Protein AF-A0A2I1H301-F1 (afdb_monomer_lite)

Foldseek 3Di:
DCVVVVHPDDDDDPDPVVVVVVVVCVLQVHPDPPPPVVCVPPDDDDQDLVVLLVVDDPPARAAEDECQDPPVRDGHPCVSNVVSCVVSVHHYYYDDDDDD

Radius of gyration: 14.35 Å; chains: 1; bounding box: 32×33×35 Å

Structure (mmCIF, N/CA/C/O backbone):
data_AF-A0A2I1H301-F1
#
_entry.id   AF-A0A2I1H301-F1
#
loop_
_atom_site.group_PDB
_atom_site.id
_atom_site.type_symbol
_atom_site.label_atom_id
_atom_site.label_alt_id
_atom_site.label_comp_id
_atom_site.label_asym_id
_atom_site.label_entity_id
_atom_site.label_seq_id
_atom_site.pdbx_PDB_ins_code
_atom_site.Cartn_x
_atom_site.Cartn_y
_atom_site.Cartn_z
_atom_site.occupancy
_atom_site.B_iso_or_equiv
_atom_site.auth_seq_id
_atom_site.auth_comp_id
_atom_site.auth_asym_id
_atom_site.auth_atom_id
_atom_site.pdbx_PDB_model_num
ATOM 1 N N . MET A 1 1 ? -9.225 10.812 -16.540 1.00 72.62 1 MET A N 1
ATOM 2 C CA . MET A 1 1 ? -8.344 9.924 -15.761 1.00 72.62 1 MET A CA 1
ATOM 3 C C . MET A 1 1 ? -9.039 8.628 -15.394 1.00 72.62 1 MET A C 1
ATOM 5 O O . MET A 1 1 ? -8.509 7.604 -15.768 1.00 72.62 1 MET A O 1
ATOM 9 N N . ALA A 1 2 ? -10.249 8.667 -14.818 1.00 74.44 2 ALA A N 1
ATOM 10 C CA . ALA A 1 2 ? -10.968 7.465 -14.372 1.00 74.44 2 ALA A CA 1
ATOM 11 C C . ALA A 1 2 ? -11.041 6.377 -15.458 1.00 74.44 2 ALA A C 1
ATOM 13 O O . ALA A 1 2 ? -10.529 5.284 -15.293 1.00 74.44 2 ALA A O 1
ATOM 14 N N . ALA A 1 3 ? -11.530 6.748 -16.644 1.00 74.12 3 ALA A N 1
ATOM 15 C CA . ALA A 1 3 ? -11.637 5.840 -17.784 1.00 74.12 3 ALA A CA 1
ATOM 16 C C . ALA A 1 3 ? -10.294 5.355 -18.374 1.00 74.12 3 ALA A C 1
ATOM 18 O O . ALA A 1 3 ? -10.296 4.406 -19.146 1.00 74.12 3 ALA A O 1
ATOM 19 N N . LEU A 1 4 ? -9.165 6.013 -18.079 1.00 81.06 4 LEU A N 1
ATOM 20 C CA . LEU A 1 4 ? -7.843 5.585 -18.566 1.00 81.06 4 LEU A CA 1
ATOM 21 C C . LEU A 1 4 ? -7.217 4.513 -17.671 1.00 81.06 4 LEU A C 1
ATOM 23 O O . LEU A 1 4 ? -6.390 3.747 -18.150 1.00 81.06 4 LEU A O 1
ATOM 27 N N . GLU A 1 5 ? -7.606 4.478 -16.398 1.00 80.50 5 GLU A N 1
ATOM 28 C CA . GLU A 1 5 ? -7.127 3.507 -15.409 1.00 80.50 5 GLU A CA 1
ATOM 29 C C . GLU A 1 5 ? -8.210 2.473 -15.046 1.00 80.50 5 GLU A C 1
ATOM 31 O O . GLU A 1 5 ? -8.008 1.672 -14.148 1.00 80.50 5 GLU A O 1
ATOM 36 N N . ASP A 1 6 ? -9.342 2.471 -15.765 1.00 86.12 6 ASP A N 1
ATOM 37 C CA . ASP A 1 6 ? -10.527 1.637 -15.482 1.00 86.12 6 ASP A CA 1
ATOM 38 C C . ASP A 1 6 ? -11.083 1.824 -14.051 1.00 86.12 6 ASP A C 1
ATOM 40 O O . ASP A 1 6 ? -11.605 0.914 -13.413 1.00 86.12 6 ASP A O 1
ATOM 44 N N . GLU A 1 7 ? -10.969 3.051 -13.537 1.00 83.19 7 GLU A N 1
ATOM 45 C CA . GLU A 1 7 ? -11.341 3.427 -12.174 1.00 83.19 7 GLU A CA 1
ATOM 46 C C . GLU A 1 7 ? -12.775 3.958 -12.093 1.00 83.19 7 GLU A C 1
ATOM 48 O O . GLU A 1 7 ? -13.260 4.683 -12.970 1.00 83.19 7 GLU A O 1
ATOM 53 N N . THR A 1 8 ? -13.451 3.693 -10.972 1.00 88.94 8 THR A N 1
ATOM 54 C CA . THR A 1 8 ? -14.825 4.172 -10.750 1.00 88.94 8 THR A CA 1
ATOM 55 C C . THR A 1 8 ? -14.886 5.615 -10.247 1.00 88.94 8 THR A C 1
ATOM 57 O O . THR A 1 8 ? -15.911 6.276 -10.399 1.00 88.94 8 THR A O 1
ATOM 60 N N . ASN A 1 9 ? -13.819 6.108 -9.609 1.00 87.31 9 ASN A N 1
ATOM 61 C CA . ASN A 1 9 ? -13.774 7.419 -8.959 1.00 87.31 9 ASN A CA 1
ATOM 62 C C . ASN A 1 9 ? -12.406 8.076 -9.151 1.00 87.31 9 ASN A C 1
ATOM 64 O O . ASN A 1 9 ? -11.389 7.397 -9.206 1.00 87.31 9 ASN A O 1
ATOM 68 N N . VAL A 1 10 ? -12.370 9.411 -9.195 1.00 87.50 10 VAL A N 1
ATOM 69 C CA . VAL A 1 10 ? -11.118 10.176 -9.306 1.00 87.50 10 VAL A CA 1
ATOM 70 C C . VAL A 1 10 ? -11.136 11.395 -8.403 1.00 87.50 10 VAL A C 1
ATOM 72 O O . VAL A 1 10 ? -12.139 12.099 -8.303 1.00 87.50 10 VAL A O 1
ATOM 75 N N . ILE A 1 11 ? -9.979 11.674 -7.801 1.00 86.44 11 ILE A N 1
ATOM 76 C CA . ILE A 1 11 ? -9.716 12.872 -7.006 1.00 86.44 11 ILE A CA 1
ATOM 77 C C . ILE A 1 11 ? -8.557 13.635 -7.653 1.00 86.44 11 ILE A C 1
ATOM 79 O O . ILE A 1 11 ? -7.468 13.095 -7.831 1.00 86.44 11 ILE A O 1
ATOM 83 N N . SER A 1 12 ? -8.774 14.908 -7.985 1.00 90.19 12 SER A N 1
ATOM 84 C CA . SER A 1 12 ? -7.719 15.815 -8.453 1.00 90.19 12 SER A CA 1
ATOM 85 C C . SER A 1 12 ? -7.144 16.618 -7.288 1.00 90.19 12 SER A C 1
ATOM 87 O O . SER A 1 12 ? -7.903 17.179 -6.497 1.00 90.19 12 SER A O 1
ATOM 89 N N . THR A 1 13 ? -5.819 16.743 -7.209 1.00 88.81 13 THR A N 1
ATOM 90 C CA . THR A 1 13 ? -5.149 17.576 -6.197 1.00 88.81 13 THR A CA 1
ATOM 91 C C . THR A 1 13 ? -4.133 18.522 -6.839 1.00 88.81 13 THR A C 1
ATOM 93 O O . THR A 1 13 ? -3.843 18.420 -8.029 1.00 88.81 13 THR A O 1
ATOM 96 N N . SER A 1 14 ? -3.597 19.464 -6.060 1.00 89.06 14 SER A N 1
ATOM 97 C CA . SER A 1 14 ? -2.650 20.473 -6.549 1.00 89.06 14 SER A CA 1
ATOM 98 C C . SER A 1 14 ? -1.254 19.927 -6.876 1.00 89.06 14 SER A C 1
ATOM 100 O O . SER A 1 14 ? -0.515 20.583 -7.605 1.00 89.06 14 SER A O 1
ATOM 102 N N . SER A 1 15 ? -0.863 18.763 -6.341 1.00 87.44 15 SER A N 1
ATOM 103 C CA . SER A 1 15 ? 0.438 18.135 -6.611 1.00 87.44 15 SER A CA 1
ATOM 104 C C 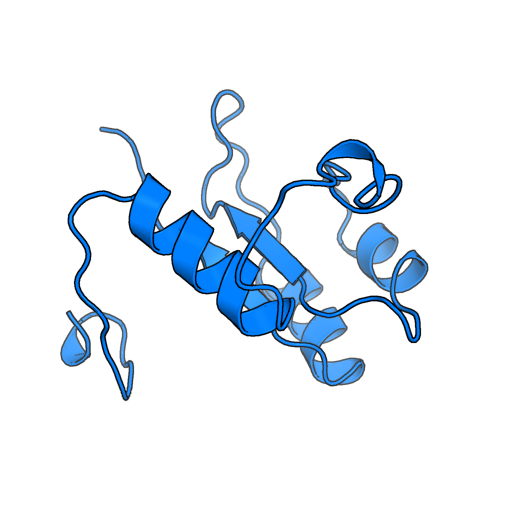. SER A 1 15 ? 0.436 16.639 -6.270 1.00 87.44 15 SER A C 1
ATOM 106 O O . SER A 1 15 ? -0.350 16.201 -5.432 1.00 87.44 15 SER A O 1
ATOM 108 N N . GLY A 1 16 ? 1.370 15.856 -6.825 1.00 80.38 16 GLY A N 1
ATOM 109 C CA . GLY A 1 16 ? 1.511 14.427 -6.487 1.00 80.38 16 GLY A CA 1
ATOM 110 C C . GLY A 1 16 ? 1.724 14.174 -4.986 1.00 80.38 16 GLY A C 1
ATOM 111 O O . GLY A 1 16 ? 1.099 13.296 -4.399 1.00 80.38 16 GLY A O 1
ATOM 112 N N . ARG A 1 17 ? 2.491 15.042 -4.310 1.00 81.44 17 ARG A N 1
ATOM 113 C CA . ARG A 1 17 ? 2.672 14.978 -2.847 1.00 81.44 17 ARG A CA 1
ATOM 114 C C . ARG A 1 17 ? 1.376 15.240 -2.079 1.00 81.44 17 ARG A C 1
ATOM 116 O O . ARG A 1 17 ? 1.188 14.704 -0.990 1.00 81.44 17 ARG A O 1
ATOM 123 N N . THR A 1 18 ? 0.481 16.057 -2.632 1.00 84.25 18 THR A N 1
ATOM 124 C CA . THR A 1 18 ? -0.846 16.292 -2.052 1.00 84.25 18 THR A CA 1
ATOM 125 C C . THR A 1 18 ? -1.719 15.048 -2.180 1.00 84.25 18 THR A C 1
ATOM 127 O O . THR A 1 18 ? -2.377 14.703 -1.204 1.00 84.25 18 THR A O 1
ATOM 130 N N . VAL A 1 19 ? -1.677 14.331 -3.313 1.00 86.12 19 VAL A N 1
ATOM 131 C CA . VAL A 1 19 ? -2.357 13.026 -3.455 1.00 86.12 19 VAL A CA 1
ATOM 132 C C . VAL A 1 19 ? -1.868 12.053 -2.386 1.00 86.12 19 VAL A C 1
ATOM 134 O O . VAL A 1 19 ? -2.682 11.509 -1.644 1.00 86.12 19 VAL A O 1
ATOM 137 N N . GLN A 1 20 ? -0.548 11.896 -2.247 1.00 81.75 20 GLN A N 1
ATOM 138 C CA . GLN A 1 20 ? 0.049 10.987 -1.266 1.00 81.75 20 GLN A CA 1
ATOM 139 C C . GLN A 1 20 ? -0.364 11.340 0.171 1.00 81.75 20 GLN A C 1
ATOM 141 O O . GLN A 1 20 ? -0.774 10.473 0.944 1.00 81.75 20 GLN A O 1
ATOM 146 N N . PHE A 1 21 ? -0.319 12.625 0.528 1.00 83.38 21 PHE A N 1
ATOM 147 C CA . PHE A 1 21 ? -0.755 13.092 1.843 1.00 83.38 21 PHE A CA 1
ATOM 148 C C . PHE A 1 21 ? -2.246 12.816 2.091 1.00 83.38 21 PHE A C 1
ATOM 150 O O . PHE A 1 21 ? -2.618 12.345 3.168 1.00 83.38 21 PHE A O 1
ATOM 157 N N . VAL A 1 22 ? -3.107 13.088 1.106 1.00 84.44 22 VAL A N 1
ATOM 158 C CA . VAL A 1 22 ? -4.555 12.848 1.203 1.00 84.44 22 VAL A CA 1
ATOM 159 C C . VAL A 1 22 ? -4.851 11.352 1.330 1.00 84.44 22 VAL A C 1
ATOM 161 O O . VAL A 1 22 ? -5.630 10.969 2.202 1.00 84.44 22 VAL A O 1
ATOM 164 N N . ALA A 1 23 ? -4.189 10.496 0.549 1.00 83.88 23 ALA A N 1
ATOM 165 C CA . ALA A 1 23 ? -4.344 9.044 0.636 1.00 83.88 23 ALA A CA 1
ATOM 166 C C . ALA A 1 23 ? -3.962 8.523 2.032 1.00 83.88 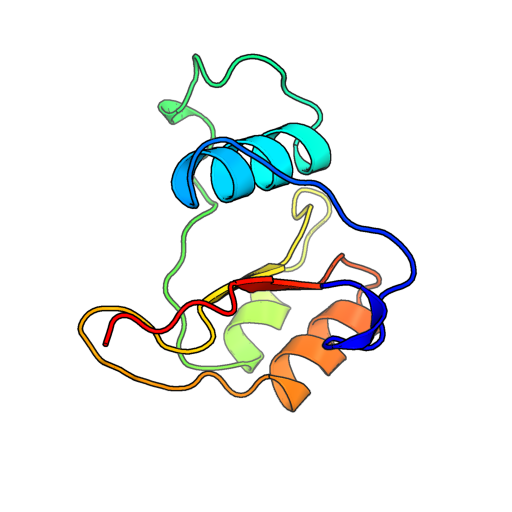23 ALA A C 1
ATOM 168 O O . ALA A 1 23 ? -4.775 7.890 2.709 1.00 83.88 23 ALA A O 1
ATOM 169 N N . ILE A 1 24 ? -2.762 8.868 2.515 1.00 80.38 24 ILE A N 1
ATOM 170 C CA . ILE A 1 24 ? -2.258 8.418 3.823 1.00 80.38 24 ILE A CA 1
ATOM 171 C C . ILE A 1 24 ? -3.137 8.932 4.968 1.00 80.38 24 ILE A C 1
ATOM 173 O O . ILE A 1 24 ? -3.461 8.168 5.881 1.00 80.38 24 ILE A O 1
ATOM 177 N N . SER A 1 25 ? -3.531 10.209 4.944 1.00 80.88 25 SER A N 1
ATOM 178 C CA . SER A 1 25 ? -4.361 10.802 6.006 1.00 80.88 25 SER A CA 1
ATOM 179 C C . SER A 1 25 ? -5.766 10.198 6.061 1.00 80.88 25 SER A C 1
ATOM 181 O O . SER A 1 25 ? -6.274 9.959 7.161 1.00 80.88 25 SER A O 1
ATOM 183 N N . THR A 1 26 ? -6.346 9.873 4.900 1.00 83.25 26 THR A N 1
ATOM 184 C CA . THR A 1 26 ? -7.654 9.210 4.787 1.00 83.25 26 THR A CA 1
ATOM 185 C C . THR A 1 26 ? -7.611 7.801 5.377 1.00 83.25 26 THR A C 1
ATOM 187 O O . THR A 1 26 ? -8.410 7.475 6.251 1.00 83.25 26 THR A O 1
ATOM 190 N N . ILE A 1 27 ? -6.628 6.984 4.985 1.00 81.69 27 ILE A N 1
ATOM 191 C CA . ILE A 1 27 ? -6.471 5.600 5.477 1.00 81.69 27 ILE A CA 1
ATOM 192 C C . ILE A 1 27 ? -6.143 5.568 6.969 1.00 81.69 27 ILE A C 1
ATOM 194 O O . ILE A 1 27 ? -6.605 4.704 7.712 1.00 81.69 27 ILE A O 1
ATOM 198 N N . SER A 1 28 ? -5.336 6.525 7.423 1.00 72.19 28 SER A N 1
ATOM 199 C CA . SER A 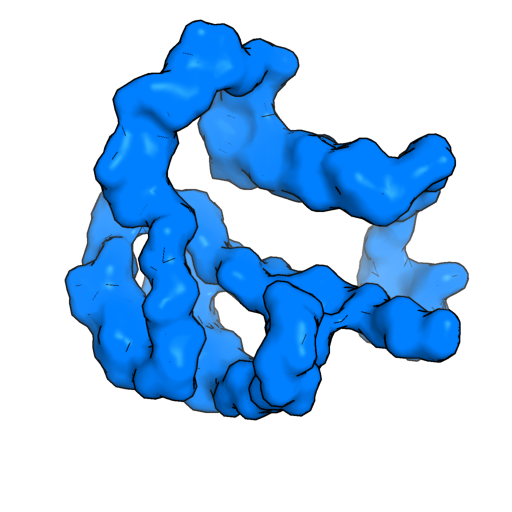1 28 ? -4.908 6.594 8.819 1.00 72.19 28 SER A CA 1
ATOM 200 C C . SER A 1 28 ? -5.981 7.166 9.749 1.00 72.19 28 SER A C 1
ATOM 202 O O . SER A 1 28 ? -5.771 7.162 10.963 1.00 72.19 28 SER A O 1
ATOM 204 N N . ASN A 1 29 ? -7.097 7.679 9.208 1.00 68.31 29 ASN A N 1
ATOM 205 C CA . ASN A 1 29 ? -8.124 8.437 9.930 1.00 68.31 29 ASN A CA 1
ATOM 206 C C . ASN A 1 29 ? -7.516 9.548 10.819 1.00 68.31 29 ASN A C 1
ATOM 208 O O . ASN A 1 29 ? -7.891 9.730 11.980 1.00 68.31 29 ASN A O 1
ATOM 212 N N . ARG A 1 30 ? -6.491 10.247 10.305 1.00 63.62 30 ARG A N 1
ATOM 213 C CA . ARG A 1 30 ? -5.737 11.273 11.046 1.00 63.62 30 ARG A CA 1
ATOM 214 C C . ARG A 1 30 ? -5.560 12.524 10.195 1.00 63.62 30 ARG A C 1
ATOM 216 O O . ARG A 1 30 ? -4.807 12.528 9.229 1.00 63.62 30 ARG A O 1
ATOM 223 N N . PHE A 1 31 ? -6.224 13.601 10.616 1.00 52.81 31 PHE A N 1
ATOM 224 C CA . PHE A 1 31 ? -6.235 14.898 9.925 1.00 52.81 31 PHE A CA 1
ATOM 225 C C . PHE A 1 31 ? -4.996 15.757 10.202 1.00 52.81 31 PHE A C 1
ATOM 227 O O . PHE A 1 31 ? -4.682 16.695 9.478 1.00 52.81 31 PHE A O 1
ATOM 234 N N . THR A 1 32 ? -4.273 15.439 11.270 1.00 50.66 32 THR A N 1
ATOM 235 C CA . THR A 1 32 ? -2.998 16.057 11.591 1.00 50.66 32 THR A CA 1
ATOM 236 C C . THR A 1 32 ? -1.980 14.921 11.753 1.00 50.66 32 THR A C 1
ATOM 238 O O . THR A 1 32 ? -2.219 13.939 12.461 1.00 50.66 32 THR A O 1
ATOM 241 N N . LEU A 1 33 ? -0.809 15.067 11.125 1.00 57.75 33 LEU A N 1
ATOM 242 C CA . LEU A 1 33 ? 0.374 14.214 11.313 1.00 57.75 33 LEU A CA 1
ATOM 243 C C . LEU A 1 33 ? 1.356 14.773 12.388 1.00 57.75 33 LEU A C 1
ATOM 245 O O . LEU A 1 33 ? 2.564 14.630 12.212 1.00 57.75 33 LEU A O 1
ATOM 249 N N . PRO A 1 34 ? 0.954 15.417 13.515 1.00 45.88 34 PRO A N 1
ATOM 250 C CA . PRO A 1 34 ? 1.882 16.118 14.403 1.00 45.88 34 PRO A CA 1
ATOM 251 C C . PRO A 1 34 ? 2.700 15.143 15.262 1.00 45.88 34 PRO A C 1
ATOM 253 O O . PRO A 1 34 ? 3.522 15.557 16.069 1.00 45.88 34 PRO A O 1
ATOM 256 N N . LYS A 1 35 ? 2.503 13.831 15.087 1.00 46.16 35 LYS A N 1
ATOM 257 C CA . LYS A 1 35 ? 3.357 12.786 15.646 1.00 46.16 35 LYS A CA 1
ATOM 258 C C . LYS A 1 35 ? 3.921 11.909 14.530 1.00 46.16 35 LYS A C 1
ATOM 260 O O . LYS A 1 35 ? 3.698 10.697 14.526 1.00 46.16 35 LYS A O 1
ATOM 265 N N . LEU A 1 36 ? 4.696 12.507 13.624 1.00 47.84 36 LEU A N 1
ATOM 266 C CA . LEU A 1 36 ? 5.569 11.768 12.701 1.00 47.84 36 LEU A CA 1
ATOM 267 C C . LEU A 1 36 ? 6.492 10.780 13.458 1.00 47.84 36 LEU A C 1
ATOM 269 O O . LEU A 1 36 ? 6.885 9.760 12.912 1.00 47.84 36 LEU A O 1
ATOM 273 N N . GLY A 1 37 ? 6.744 11.013 14.755 1.00 40.88 37 GLY A N 1
ATOM 274 C CA . GLY A 1 37 ? 7.453 10.083 15.645 1.00 40.88 37 GLY A CA 1
ATOM 275 C C . GLY A 1 37 ? 6.659 8.853 16.122 1.00 40.88 37 GLY A C 1
ATOM 276 O O . GLY A 1 37 ? 7.251 7.956 16.706 1.00 40.88 37 GLY A O 1
ATOM 277 N N . SER A 1 38 ? 5.340 8.776 15.888 1.00 43.25 38 SER A N 1
ATOM 278 C CA . SER A 1 38 ? 4.506 7.609 16.254 1.00 43.25 38 SER A CA 1
ATOM 279 C C . SER A 1 38 ? 4.092 6.732 15.066 1.00 43.25 38 SER A C 1
ATOM 281 O O . SER A 1 38 ? 3.427 5.720 15.263 1.00 43.25 38 SER A O 1
ATOM 283 N N . MET A 1 39 ? 4.556 7.052 13.850 1.00 49.31 39 MET A N 1
ATOM 284 C CA . MET A 1 39 ? 4.625 6.098 12.730 1.00 49.31 39 MET A CA 1
ATOM 285 C C . MET A 1 39 ? 5.872 5.201 12.836 1.00 49.31 39 MET A C 1
ATOM 287 O O . MET A 1 39 ? 6.399 4.751 11.820 1.00 49.31 39 MET A O 1
ATOM 291 N N . SER A 1 40 ? 6.343 4.933 14.058 1.00 42.91 40 SER A N 1
ATOM 292 C CA . SER A 1 40 ? 7.641 4.324 14.382 1.00 42.91 40 SER A CA 1
ATOM 293 C C . SER A 1 40 ? 7.896 2.942 13.760 1.00 42.91 40 SER A C 1
ATOM 295 O O . SER A 1 40 ? 9.010 2.443 13.864 1.00 42.91 40 SER A O 1
ATOM 297 N N . ASN A 1 41 ? 6.909 2.332 13.090 1.00 47.03 41 ASN A N 1
ATOM 298 C CA 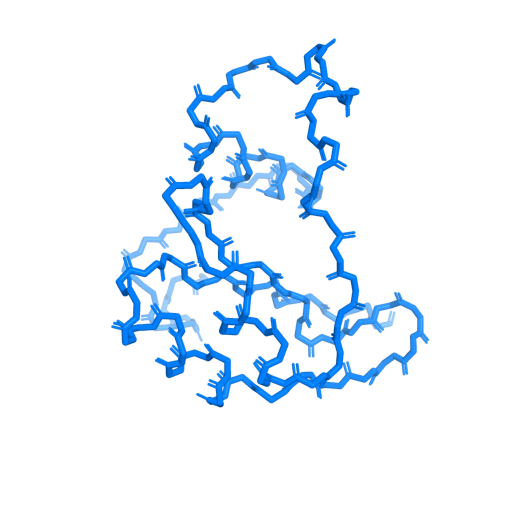. ASN A 1 41 ? 7.007 0.984 12.528 1.00 47.03 41 ASN A CA 1
ATOM 299 C C . ASN A 1 41 ? 6.745 0.852 11.010 1.00 47.03 41 ASN A C 1
ATOM 301 O O . ASN A 1 41 ? 6.763 -0.276 10.526 1.00 47.03 41 ASN A O 1
ATOM 305 N N . SER A 1 42 ? 6.486 1.919 10.243 1.00 55.38 42 SER A N 1
ATOM 306 C CA . SER A 1 42 ? 5.573 1.749 9.081 1.00 55.38 42 SER A CA 1
ATOM 307 C C . SER A 1 42 ? 6.104 2.087 7.684 1.00 55.38 42 SER A C 1
ATOM 309 O O . SER A 1 42 ? 5.332 2.021 6.736 1.00 55.38 42 SER A O 1
ATOM 311 N N . PHE A 1 43 ? 7.385 2.417 7.517 1.00 57.12 43 PHE A N 1
ATOM 312 C CA . PHE A 1 43 ? 7.994 2.536 6.185 1.00 57.12 43 PHE A CA 1
ATOM 313 C C . PHE A 1 43 ? 9.185 1.592 6.100 1.00 57.12 43 PHE A C 1
ATOM 315 O O . PHE A 1 43 ? 10.321 1.965 6.391 1.00 57.12 43 PHE A O 1
ATOM 322 N N . LYS A 1 44 ? 8.903 0.332 5.763 1.00 63.50 44 LYS A N 1
ATOM 323 C CA . LYS A 1 44 ? 9.933 -0.646 5.422 1.00 63.50 44 LYS A CA 1
ATOM 324 C C . LYS A 1 44 ? 10.001 -0.758 3.911 1.00 63.50 44 LYS A C 1
ATOM 326 O O . LYS A 1 44 ? 9.021 -1.095 3.256 1.00 63.50 44 LYS A O 1
ATOM 331 N N . VAL A 1 45 ? 11.171 -0.440 3.381 1.00 65.44 45 VAL A N 1
ATOM 332 C CA . VAL A 1 45 ? 11.506 -0.674 1.983 1.00 65.44 45 VAL A CA 1
ATOM 333 C C . VAL A 1 45 ? 11.824 -2.159 1.867 1.00 65.44 45 VAL A C 1
ATOM 335 O O . VAL A 1 45 ? 12.839 -2.603 2.394 1.00 65.44 45 VAL A O 1
ATOM 338 N N . MET A 1 46 ? 10.925 -2.912 1.243 1.00 73.19 46 MET A N 1
ATOM 339 C CA . MET A 1 46 ? 11.062 -4.354 1.025 1.00 73.19 46 MET A CA 1
ATOM 340 C C . MET A 1 46 ? 11.089 -4.623 -0.476 1.00 73.19 46 MET A C 1
ATOM 342 O O . MET A 1 46 ? 10.482 -3.874 -1.251 1.00 73.19 46 MET A O 1
ATOM 346 N N . ASP A 1 47 ? 11.822 -5.658 -0.867 1.00 74.00 47 ASP A N 1
ATOM 347 C CA . ASP A 1 47 ? 11.906 -6.126 -2.255 1.00 74.00 47 ASP A CA 1
ATOM 348 C C . ASP A 1 47 ? 11.290 -7.527 -2.416 1.00 74.00 47 ASP A C 1
ATOM 350 O O . ASP A 1 47 ? 10.865 -7.874 -3.513 1.00 74.00 47 ASP A O 1
ATOM 354 N N . ASP A 1 48 ? 11.189 -8.301 -1.330 1.00 82.44 48 ASP A N 1
ATOM 355 C CA . ASP A 1 48 ? 10.591 -9.637 -1.311 1.00 82.44 48 ASP A CA 1
ATOM 356 C C . ASP A 1 48 ? 9.099 -9.569 -0.911 1.00 82.44 48 ASP A C 1
ATOM 358 O O . ASP A 1 48 ? 8.781 -9.102 0.192 1.00 82.44 48 ASP A O 1
ATOM 362 N N . PRO A 1 49 ? 8.169 -10.038 -1.768 1.00 84.38 49 PRO A N 1
ATOM 363 C CA . PRO A 1 49 ? 6.744 -10.126 -1.455 1.00 84.38 49 PRO A CA 1
ATOM 364 C C . PRO A 1 49 ? 6.430 -10.877 -0.153 1.00 84.38 49 PRO A C 1
ATOM 366 O O . PRO A 1 49 ? 5.511 -10.488 0.570 1.00 84.38 49 PRO A O 1
ATOM 369 N N . GLU A 1 50 ? 7.194 -11.912 0.209 1.00 85.19 50 GLU A N 1
ATOM 370 C CA . GLU A 1 50 ? 6.916 -12.703 1.416 1.00 85.19 50 GLU A CA 1
ATOM 371 C C . GLU A 1 50 ? 7.146 -11.921 2.718 1.00 85.19 50 GLU A C 1
ATOM 373 O O . GLU A 1 50 ? 6.562 -12.236 3.762 1.00 85.19 50 GLU A O 1
ATOM 378 N N . GLU A 1 51 ? 7.970 -10.871 2.688 1.00 84.62 51 GLU A N 1
ATOM 379 C CA . GLU A 1 51 ? 8.175 -10.008 3.851 1.00 84.62 51 GLU A CA 1
ATOM 380 C C . GLU A 1 51 ? 6.919 -9.204 4.204 1.00 84.62 51 GLU A C 1
ATOM 382 O O . GLU A 1 51 ? 6.686 -8.928 5.385 1.00 84.62 51 GLU A O 1
ATOM 387 N N . PHE A 1 52 ? 6.059 -8.908 3.222 1.00 83.75 52 PHE A N 1
ATOM 388 C CA . PHE A 1 52 ? 4.792 -8.218 3.463 1.00 83.75 52 PHE A CA 1
ATOM 389 C C . PHE A 1 52 ? 3.870 -9.058 4.344 1.00 83.75 52 PHE A C 1
ATOM 391 O O . PHE A 1 52 ? 3.328 -8.535 5.317 1.00 83.75 52 PHE A O 1
ATOM 398 N N . ALA A 1 53 ? 3.767 -10.365 4.082 1.00 85.00 53 ALA A N 1
ATOM 399 C CA . ALA A 1 53 ? 2.929 -11.273 4.865 1.00 85.00 53 ALA A CA 1
ATOM 400 C C . ALA A 1 53 ? 3.311 -11.287 6.357 1.00 85.00 53 ALA A C 1
ATOM 402 O O . ALA A 1 53 ? 2.446 -11.360 7.226 1.00 85.00 53 ALA A O 1
ATOM 403 N N . LYS A 1 54 ? 4.605 -11.136 6.671 1.00 86.62 54 LYS A N 1
ATOM 404 C CA . LYS A 1 54 ? 5.125 -11.111 8.052 1.00 86.62 54 LYS A CA 1
ATOM 405 C C . LYS A 1 54 ? 4.778 -9.823 8.807 1.00 86.62 54 LYS A C 1
ATOM 407 O O . LYS A 1 54 ? 4.843 -9.800 10.035 1.00 86.62 54 LYS A O 1
ATOM 412 N N . LEU A 1 55 ? 4.460 -8.741 8.095 1.00 84.31 55 LEU A N 1
ATOM 413 C CA . LEU A 1 55 ? 4.128 -7.442 8.687 1.00 84.31 55 LEU A CA 1
ATOM 414 C C . LEU A 1 55 ? 2.623 -7.212 8.834 1.00 84.31 55 LEU A C 1
ATOM 416 O O . LEU A 1 55 ? 2.225 -6.235 9.473 1.00 84.31 55 LEU A O 1
ATOM 420 N N . ILE A 1 56 ? 1.798 -8.103 8.283 1.00 86.19 56 ILE A N 1
ATOM 421 C CA . ILE A 1 56 ? 0.345 -8.048 8.414 1.00 86.19 56 ILE A CA 1
ATOM 422 C C . ILE A 1 56 ? -0.044 -8.297 9.870 1.00 86.19 56 ILE A C 1
ATOM 424 O O . ILE A 1 56 ? 0.284 -9.317 10.470 1.00 86.19 56 ILE A O 1
ATOM 428 N N . ASN A 1 57 ? -0.730 -7.318 10.454 1.00 83.81 57 ASN A N 1
ATOM 429 C CA . ASN A 1 57 ? -1.256 -7.358 11.813 1.00 83.81 57 ASN A CA 1
ATOM 430 C C . ASN A 1 57 ? -2.470 -6.421 11.932 1.00 83.81 57 ASN A C 1
ATOM 432 O O . ASN A 1 57 ? -2.800 -5.688 11.002 1.00 83.81 57 ASN A O 1
ATOM 436 N N . ASP A 1 58 ? -3.099 -6.405 13.103 1.00 84.50 58 ASP A N 1
ATOM 437 C CA . ASP A 1 58 ? -4.267 -5.583 13.451 1.00 84.50 58 ASP A CA 1
ATOM 438 C C . ASP A 1 58 ? -4.052 -4.061 13.299 1.00 84.50 58 ASP A C 1
ATOM 440 O O . ASP A 1 58 ? -5.003 -3.281 13.133 1.00 84.50 58 ASP A O 1
ATOM 444 N N . LYS A 1 59 ? -2.792 -3.616 13.339 1.00 82.12 59 LYS A N 1
ATOM 445 C CA . LYS A 1 59 ? -2.401 -2.211 13.176 1.00 82.12 59 LYS A CA 1
ATOM 446 C C . LYS A 1 59 ? -2.117 -1.838 11.725 1.00 82.12 59 LYS A C 1
ATOM 448 O O . LYS A 1 59 ? -2.145 -0.642 11.428 1.00 82.12 59 LYS A O 1
ATOM 453 N N . LEU A 1 60 ? -1.856 -2.798 10.835 1.00 84.12 60 LEU A N 1
ATOM 454 C CA . LEU A 1 60 ? -1.611 -2.520 9.422 1.00 84.12 60 LEU A CA 1
ATOM 455 C C . LEU A 1 60 ? -2.910 -2.033 8.764 1.00 84.12 60 LEU A C 1
ATOM 457 O O . LEU A 1 60 ? -3.947 -2.682 8.866 1.00 84.12 60 LEU A O 1
ATOM 461 N N . LYS A 1 61 ? -2.866 -0.855 8.130 1.00 83.75 61 LYS A N 1
ATOM 462 C CA . LYS A 1 61 ? -4.053 -0.212 7.531 1.00 83.75 61 LYS A CA 1
ATOM 463 C C . LYS A 1 61 ? -4.093 -0.247 6.009 1.00 83.75 61 LYS A C 1
ATOM 465 O O . LYS A 1 61 ? -5.179 -0.171 5.453 1.00 83.75 61 LYS A O 1
ATOM 470 N N . ALA A 1 62 ? -2.940 -0.337 5.358 1.00 85.62 62 ALA A N 1
ATOM 471 C CA . ALA A 1 62 ? -2.812 -0.471 3.913 1.00 85.62 62 ALA A CA 1
ATOM 472 C C . ALA A 1 62 ? -1.395 -0.935 3.564 1.00 85.62 62 ALA A C 1
ATOM 474 O O . ALA A 1 62 ? -0.464 -0.742 4.353 1.00 85.62 62 ALA A O 1
ATOM 475 N N . ILE A 1 63 ? -1.240 -1.484 2.364 1.00 86.69 63 ILE A N 1
ATOM 476 C CA . ILE A 1 63 ? 0.048 -1.657 1.694 1.00 86.69 63 ILE A CA 1
ATOM 477 C C . ILE A 1 63 ? 0.151 -0.581 0.611 1.00 86.69 63 ILE A C 1
ATOM 479 O O . ILE A 1 63 ? -0.756 -0.421 -0.202 1.00 86.69 63 ILE A O 1
ATOM 483 N N . TYR A 1 64 ? 1.257 0.159 0.625 1.00 84.88 64 TYR A N 1
ATOM 484 C CA . TYR A 1 64 ? 1.555 1.235 -0.317 1.00 84.88 64 TYR A CA 1
ATOM 485 C C . TYR A 1 64 ? 2.865 0.939 -1.041 1.00 84.88 64 TYR A C 1
ATOM 487 O O . TYR A 1 64 ? 3.853 0.595 -0.385 1.00 84.88 64 TYR A O 1
ATOM 495 N N . PHE A 1 65 ? 2.898 1.110 -2.360 1.00 82.19 65 PHE A N 1
ATOM 496 C CA . PHE A 1 65 ? 4.120 0.975 -3.148 1.00 82.19 65 PHE A CA 1
ATOM 497 C C . PHE A 1 65 ? 4.158 1.969 -4.315 1.00 82.19 65 PHE A C 1
ATOM 499 O O . PHE A 1 65 ? 3.127 2.440 -4.787 1.00 82.19 65 PHE A O 1
ATOM 506 N N . GLU A 1 66 ? 5.366 2.247 -4.798 1.00 80.38 66 GLU A N 1
ATOM 507 C CA . GLU A 1 66 ? 5.616 2.988 -6.038 1.00 80.38 66 GLU A CA 1
ATOM 508 C C . GLU A 1 66 ? 5.829 1.990 -7.181 1.00 80.38 66 GLU A C 1
ATOM 510 O O . GLU A 1 66 ? 6.605 1.042 -7.025 1.00 80.38 66 GLU A O 1
ATOM 515 N N . SER A 1 67 ? 5.160 2.187 -8.323 1.00 77.44 67 SER A N 1
ATOM 516 C CA . SER A 1 67 ? 5.263 1.278 -9.477 1.00 77.44 67 SER A CA 1
ATOM 517 C C . SER A 1 67 ? 6.683 1.212 -10.056 1.00 77.44 67 SER A C 1
ATOM 519 O O . SER A 1 67 ? 7.117 0.174 -10.549 1.00 77.44 67 SER A O 1
ATOM 521 N N . MET A 1 68 ? 7.440 2.301 -9.930 1.00 78.81 68 MET A N 1
ATOM 522 C CA . MET A 1 68 ? 8.882 2.342 -10.143 1.00 78.81 68 MET A CA 1
ATOM 523 C C . MET A 1 68 ? 9.526 3.138 -9.021 1.00 78.81 68 MET A C 1
ATOM 525 O O . MET A 1 68 ? 9.316 4.344 -8.902 1.00 78.81 68 MET A O 1
ATOM 529 N N . ARG A 1 69 ? 10.349 2.473 -8.211 1.00 68.88 69 ARG A N 1
ATOM 530 C CA . ARG A 1 69 ? 10.972 3.128 -7.060 1.00 68.88 69 ARG A CA 1
ATOM 531 C C . ARG A 1 69 ? 12.058 4.103 -7.505 1.00 68.88 69 ARG A C 1
ATOM 533 O O . ARG A 1 69 ? 13.040 3.712 -8.135 1.00 68.88 69 ARG A O 1
ATOM 540 N N . ASN A 1 70 ? 11.978 5.352 -7.077 1.00 69.12 70 ASN A N 1
ATOM 541 C CA . ASN A 1 70 ? 13.073 6.307 -7.251 1.00 69.12 70 ASN A CA 1
ATOM 542 C C . ASN A 1 70 ? 14.098 6.141 -6.102 1.00 69.12 70 ASN A C 1
ATOM 544 O O . ASN A 1 70 ? 13.678 6.093 -4.943 1.00 69.12 70 ASN A O 1
ATOM 548 N N . PRO A 1 71 ? 15.428 6.025 -6.337 1.00 71.62 71 PRO A N 1
ATOM 549 C CA . PRO A 1 71 ? 16.185 6.143 -7.597 1.00 71.62 71 PRO A CA 1
ATOM 550 C C . PRO A 1 71 ? 16.616 4.815 -8.234 1.00 71.62 71 PRO A C 1
ATOM 552 O O . PRO A 1 71 ? 17.387 4.815 -9.189 1.00 71.62 71 PRO A O 1
ATOM 555 N N . LYS A 1 72 ? 16.204 3.673 -7.677 1.00 71.12 72 LYS A N 1
ATOM 556 C CA . LYS A 1 72 ? 16.685 2.352 -8.118 1.00 71.12 72 LYS A CA 1
ATOM 557 C C . LYS A 1 72 ? 15.965 1.820 -9.363 1.00 71.12 72 LYS A C 1
ATOM 559 O O . LYS A 1 72 ? 16.445 0.857 -9.948 1.00 71.12 72 LYS A O 1
ATOM 564 N N . PHE A 1 73 ? 14.837 2.424 -9.737 1.00 73.00 73 PHE A N 1
ATOM 565 C CA . PHE A 1 73 ? 13.962 2.041 -10.847 1.00 73.00 73 PHE A CA 1
ATOM 566 C C . PHE A 1 73 ? 13.575 0.554 -10.843 1.00 73.00 73 PHE A C 1
ATOM 568 O O . PHE A 1 73 ? 13.324 -0.027 -11.896 1.00 73.00 73 PHE A O 1
ATOM 575 N N . ASN A 1 74 ? 13.529 -0.081 -9.666 1.00 78.94 74 ASN A N 1
ATOM 576 C CA . ASN A 1 74 ? 13.048 -1.450 -9.560 1.00 78.94 74 ASN A CA 1
ATOM 577 C C . ASN A 1 74 ? 11.519 -1.476 -9.591 1.00 78.94 74 ASN A C 1
ATOM 579 O O . ASN A 1 74 ? 10.863 -0.594 -9.032 1.00 78.94 74 ASN A O 1
ATOM 583 N N . ILE A 1 75 ? 10.987 -2.499 -10.256 1.00 81.12 75 ILE A N 1
ATOM 584 C CA . ILE A 1 75 ? 9.556 -2.763 -10.392 1.00 81.12 75 ILE A CA 1
ATOM 585 C C . ILE A 1 75 ? 9.204 -3.853 -9.369 1.00 81.12 75 ILE A C 1
ATOM 587 O O . ILE A 1 75 ? 9.748 -4.955 -9.471 1.00 81.12 75 ILE A O 1
ATOM 591 N N . PRO A 1 76 ? 8.370 -3.557 -8.359 1.00 80.50 76 PRO A N 1
ATOM 592 C CA . PRO A 1 76 ? 7.871 -4.562 -7.423 1.00 80.50 76 PRO A CA 1
ATOM 593 C C . PRO A 1 76 ? 7.007 -5.629 -8.113 1.00 80.50 76 PRO A C 1
ATOM 595 O O . PRO A 1 76 ? 6.353 -5.352 -9.115 1.00 80.50 76 PRO A O 1
ATOM 598 N N . ASP A 1 77 ? 6.942 -6.832 -7.540 1.00 87.00 77 ASP A N 1
ATOM 599 C CA . ASP A 1 77 ? 6.007 -7.874 -7.983 1.00 87.00 77 ASP A CA 1
ATOM 600 C C . ASP A 1 77 ? 4.577 -7.547 -7.509 1.00 87.00 77 ASP A C 1
ATOM 602 O O . ASP A 1 77 ? 4.161 -7.890 -6.398 1.00 87.00 77 ASP A O 1
ATOM 606 N N . PHE A 1 78 ? 3.831 -6.815 -8.340 1.00 86.50 78 PHE A N 1
ATOM 607 C CA . PHE A 1 78 ? 2.487 -6.338 -8.001 1.00 86.50 78 PHE A CA 1
ATOM 608 C C . PHE A 1 78 ? 1.481 -7.468 -7.798 1.00 86.50 78 PHE A C 1
ATOM 610 O O . PHE A 1 78 ? 0.588 -7.336 -6.963 1.00 86.50 78 PHE A O 1
ATOM 617 N N . GLU A 1 79 ? 1.611 -8.564 -8.546 1.00 88.94 79 GLU A N 1
ATOM 618 C CA . GLU A 1 79 ? 0.673 -9.684 -8.471 1.00 88.94 79 GLU A CA 1
ATOM 619 C C . GLU A 1 79 ? 0.847 -10.442 -7.157 1.00 88.94 79 GLU A C 1
ATOM 621 O O . GLU A 1 79 ? -0.136 -10.691 -6.452 1.00 88.94 79 GLU A O 1
ATOM 626 N N . ALA A 1 80 ? 2.093 -10.749 -6.781 1.00 90.31 80 ALA A N 1
ATOM 627 C CA . ALA A 1 80 ? 2.379 -11.440 -5.530 1.00 90.31 80 ALA A CA 1
ATOM 628 C C . ALA A 1 80 ? 1.963 -10.600 -4.313 1.00 90.31 80 ALA A C 1
ATOM 630 O O . ALA A 1 80 ? 1.288 -11.102 -3.410 1.00 90.31 80 ALA A O 1
ATOM 631 N N . ILE A 1 81 ? 2.310 -9.308 -4.301 1.00 87.88 81 ILE A N 1
ATOM 632 C CA . ILE A 1 81 ? 1.972 -8.415 -3.185 1.00 87.88 81 ILE A CA 1
ATOM 633 C C . ILE A 1 81 ? 0.459 -8.150 -3.142 1.00 87.88 81 ILE A C 1
ATOM 635 O O . ILE A 1 81 ? -0.137 -8.177 -2.064 1.00 87.88 81 ILE A O 1
ATOM 639 N N . GLY A 1 82 ? -0.180 -7.948 -4.299 1.00 90.06 82 GLY A N 1
ATOM 640 C CA . GLY A 1 82 ? -1.624 -7.745 -4.404 1.00 90.06 82 GLY A CA 1
ATOM 641 C C . GLY A 1 82 ? -2.411 -8.951 -3.896 1.00 90.06 82 GLY A C 1
ATOM 642 O O . GLY A 1 82 ? -3.363 -8.786 -3.135 1.00 90.06 82 GLY A O 1
ATOM 643 N N . LYS A 1 83 ? -1.965 -10.174 -4.215 1.00 92.56 83 LYS A N 1
ATOM 644 C CA . LYS A 1 83 ? -2.558 -11.401 -3.671 1.00 92.56 83 LYS A CA 1
ATOM 645 C C . LYS A 1 83 ? -2.459 -11.452 -2.146 1.00 92.56 83 LYS A C 1
ATOM 647 O O . LYS A 1 83 ? -3.466 -11.683 -1.489 1.00 92.56 83 LYS A O 1
ATOM 652 N N . ILE A 1 84 ? -1.283 -11.171 -1.581 1.00 91.00 84 ILE A N 1
ATOM 653 C CA . ILE A 1 84 ? -1.074 -11.130 -0.123 1.00 91.00 84 ILE A CA 1
ATOM 654 C C . ILE A 1 84 ? -1.997 -10.095 0.542 1.00 91.00 84 ILE A C 1
ATOM 656 O O . ILE A 1 84 ? -2.583 -10.366 1.591 1.00 91.00 84 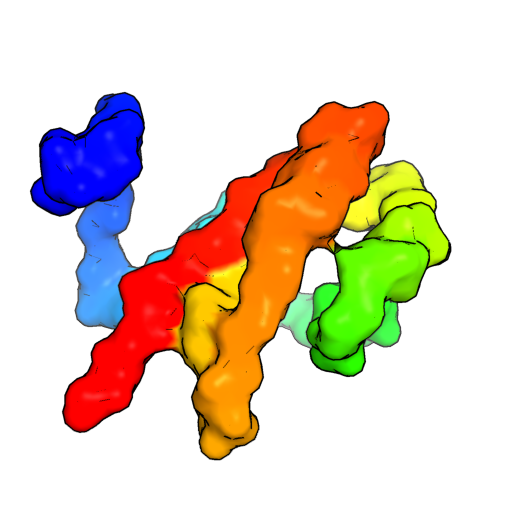ILE A O 1
ATOM 660 N N . ALA A 1 85 ? -2.147 -8.915 -0.067 1.00 89.94 85 ALA A N 1
ATOM 661 C CA . ALA A 1 85 ? -3.025 -7.861 0.434 1.00 89.94 85 ALA A CA 1
ATOM 662 C C . ALA A 1 85 ? -4.503 -8.284 0.411 1.00 89.94 85 ALA A C 1
ATOM 664 O O . ALA A 1 85 ? -5.208 -8.119 1.409 1.00 89.94 85 ALA A O 1
ATOM 665 N N . HIS A 1 86 ? -4.956 -8.865 -0.704 1.00 92.31 86 HIS A N 1
ATOM 666 C CA . HIS A 1 86 ? -6.330 -9.331 -0.882 1.00 92.31 86 HIS A CA 1
ATOM 667 C C . HIS A 1 86 ? -6.669 -10.508 0.037 1.00 92.31 86 HIS A C 1
ATOM 669 O O . HIS A 1 86 ? -7.718 -10.479 0.679 1.00 92.31 86 HIS A O 1
ATOM 675 N N . ASP A 1 87 ? -5.769 -11.487 0.168 1.00 92.38 87 ASP A N 1
ATOM 676 C CA . ASP A 1 87 ? -5.933 -12.638 1.066 1.00 92.38 87 ASP A CA 1
ATOM 677 C C . ASP A 1 87 ? -6.064 -12.188 2.535 1.00 92.38 87 ASP A C 1
ATOM 679 O O . ASP A 1 87 ? -6.787 -12.801 3.321 1.00 92.38 87 ASP A O 1
ATOM 683 N N . ALA A 1 88 ? -5.412 -11.080 2.904 1.00 89.75 88 ALA A N 1
ATOM 684 C CA . ALA A 1 88 ? -5.508 -10.474 4.231 1.00 89.75 88 ALA A CA 1
ATOM 685 C C . ALA A 1 88 ? -6.645 -9.444 4.387 1.00 89.75 88 ALA A C 1
ATOM 687 O O . ALA A 1 88 ? -6.858 -8.939 5.491 1.00 89.75 88 ALA A O 1
ATOM 688 N N . GLY A 1 89 ? -7.363 -9.105 3.311 1.00 90.31 89 GLY A N 1
ATOM 689 C CA . GLY A 1 89 ? -8.426 -8.095 3.320 1.00 90.31 89 GLY A CA 1
ATOM 690 C C . GLY A 1 89 ? -7.937 -6.665 3.588 1.00 90.31 89 GLY A C 1
ATOM 691 O O . GLY A 1 89 ? -8.681 -5.858 4.147 1.00 90.31 89 GLY A O 1
ATOM 692 N N . ILE A 1 90 ? -6.688 -6.348 3.231 1.00 89.50 90 ILE A N 1
ATOM 693 C CA . ILE A 1 90 ? -6.063 -5.040 3.474 1.00 89.50 90 ILE A CA 1
ATOM 694 C C . ILE A 1 90 ? -6.018 -4.231 2.168 1.00 89.50 90 ILE A C 1
ATOM 696 O O . ILE A 1 90 ? -5.684 -4.787 1.124 1.00 89.50 90 ILE A O 1
ATOM 700 N N . PRO A 1 91 ? -6.302 -2.912 2.202 1.00 89.62 91 PRO A N 1
ATOM 701 C CA . PRO A 1 91 ? -6.175 -2.049 1.030 1.00 89.62 91 PRO A CA 1
ATOM 702 C C . PRO A 1 91 ? -4.780 -2.104 0.387 1.00 89.62 91 PRO A C 1
ATOM 704 O O . PRO A 1 91 ? -3.766 -1.963 1.078 1.00 89.62 91 PRO A O 1
ATOM 707 N N . PHE A 1 92 ? -4.746 -2.243 -0.939 1.00 89.38 92 PHE A N 1
ATOM 708 C CA . PHE A 1 92 ? -3.538 -2.251 -1.765 1.00 89.38 92 PHE A CA 1
ATOM 709 C C . PHE A 1 92 ? -3.502 -0.998 -2.646 1.00 89.38 92 PHE A C 1
ATOM 711 O O . PHE A 1 92 ? -4.454 -0.737 -3.377 1.00 89.38 92 PHE A O 1
ATOM 718 N N . ILE A 1 93 ? -2.443 -0.190 -2.535 1.00 88.56 93 ILE A N 1
ATOM 719 C CA . ILE A 1 93 ? -2.359 1.135 -3.168 1.00 88.56 93 ILE A CA 1
ATOM 720 C C . ILE A 1 93 ? -1.080 1.244 -3.985 1.00 88.56 93 ILE A C 1
ATOM 722 O O . ILE A 1 93 ? 0.021 1.107 -3.445 1.00 88.56 93 ILE A O 1
ATOM 726 N N . ALA A 1 94 ? -1.255 1.559 -5.266 1.00 86.69 94 ALA A N 1
ATOM 727 C CA . ALA A 1 94 ? -0.189 1.765 -6.230 1.00 86.69 94 ALA A CA 1
ATOM 728 C C . ALA A 1 94 ? -0.014 3.259 -6.533 1.00 86.69 94 ALA A C 1
ATOM 730 O O . ALA A 1 94 ? -0.947 3.920 -6.986 1.00 86.69 94 ALA A O 1
ATOM 731 N N . GLU A 1 95 ? 1.187 3.798 -6.335 1.00 84.38 95 GLU A N 1
ATOM 732 C CA . GLU A 1 95 ? 1.566 5.089 -6.905 1.00 84.38 95 GLU A CA 1
ATOM 733 C C . GLU A 1 95 ? 2.114 4.867 -8.317 1.00 84.38 95 GLU A C 1
ATOM 735 O O . GLU A 1 95 ? 3.222 4.359 -8.500 1.00 84.38 95 GLU A O 1
ATOM 740 N N . ASN A 1 96 ? 1.321 5.252 -9.319 1.00 81.44 96 ASN A N 1
ATOM 741 C CA . ASN A 1 96 ? 1.671 5.120 -10.728 1.00 81.44 96 ASN A CA 1
ATOM 742 C C . ASN A 1 96 ? 2.272 6.422 -11.282 1.00 81.44 96 ASN A C 1
ATOM 744 O O . ASN A 1 96 ? 1.636 7.146 -12.048 1.00 81.44 96 ASN A O 1
ATOM 748 N N . ILE A 1 97 ? 3.493 6.757 -10.854 1.00 70.94 97 ILE A N 1
ATOM 749 C CA . ILE A 1 97 ? 4.205 7.957 -11.314 1.00 70.94 97 ILE A CA 1
ATOM 750 C C . ILE A 1 97 ? 5.592 7.571 -11.826 1.00 70.94 97 ILE A C 1
ATOM 752 O O . ILE A 1 97 ? 6.428 7.052 -11.095 1.00 70.94 97 ILE A O 1
ATOM 756 N N . CYS A 1 98 ? 5.850 7.882 -13.096 1.00 56.66 98 CYS A N 1
ATOM 757 C CA . CYS A 1 98 ? 7.172 7.811 -13.704 1.00 56.66 98 CYS A CA 1
ATOM 758 C C . CYS A 1 98 ? 7.683 9.234 -13.937 1.00 56.66 98 CYS A C 1
ATOM 760 O O . CYS A 1 98 ? 7.052 10.001 -14.669 1.00 56.66 98 CYS A O 1
ATOM 762 N N . TYR A 1 99 ? 8.816 9.597 -13.332 1.00 54.03 99 TYR A N 1
ATOM 763 C CA . TYR A 1 99 ? 9.539 10.799 -13.743 1.00 54.03 99 TYR A CA 1
ATOM 764 C C . TYR A 1 99 ? 10.195 10.510 -15.092 1.00 54.03 99 TYR A C 1
ATOM 766 O O . TYR A 1 99 ? 10.996 9.582 -15.206 1.00 54.03 99 TYR A O 1
ATOM 774 N N . ARG A 1 100 ? 9.813 11.281 -16.107 1.00 41.56 100 ARG A N 1
ATOM 775 C CA . ARG A 1 100 ? 10.470 11.275 -17.411 1.00 41.56 100 ARG A CA 1
ATOM 776 C C . ARG A 1 100 ? 11.704 12.166 -17.392 1.00 41.56 100 ARG A C 1
ATOM 778 O O . ARG A 1 100 ? 11.635 13.224 -16.725 1.00 41.56 100 ARG A O 1
#

Secondary structure (DSSP, 8-state):
-GGGTT-S-----SSHHHHHHHHHHHHTT-S--TTGGG-TT-------HHHHHHH-STT---EEEESS-TTT-----HHHHHHHHHHTT--EEEE-----

Sequence (100 aa):
MAALEDETNVISTSSGRTVQFVAISTISNRFTLPKLGSMSNSFKVMDDPEEFAKLINDKLKAIYFESMRNPKFNIPDFEAIGKIAHDAGIPFIAENICYR

InterPro domains:
  IPR000277 Cys/Met metabolism, pyri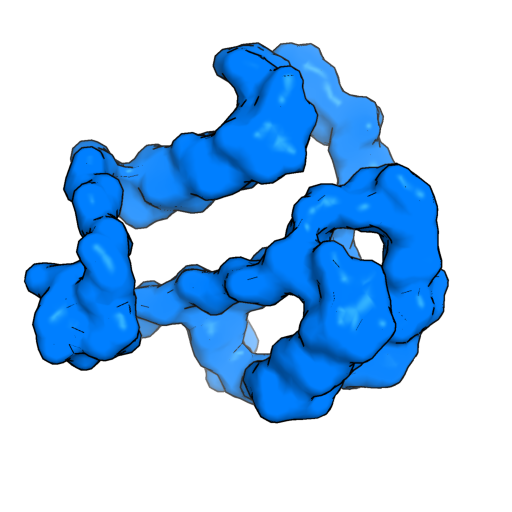doxal phosphate-dependent enzyme [PF01053] (33-96)
  IPR006235 O-acetylhomoserine/O-acetylserine sulfhydrylase [PTHR43797] (30-96)
  IPR015421 Pyridoxal phosphate-dependent transferase, major domain [G3DSA:3.40.640.10] (1-99)
  IPR015424 Pyridoxal phosphate-dependent transferase [SSF53383] (1-96)

Organism: NCBI:txid588596

pLDDT: mean 77.2, std 13.89, range [40.88, 92.56]